Protein AF-A0A7K2YKE2-F1 (afdb_monomer)

Radius of gyration: 15.75 Å; Cα contacts (8 Å, |Δi|>4): 61; chains: 1; bounding box: 40×36×39 Å

pLDDT: mean 92.13, std 5.58, range [62.44, 97.56]

Solvent-accessible surface area (backbone atoms only — not comparable to full-atom values): 7154 Å² total; per-residue (Å²): 114,69,88,42,83,41,80,42,80,42,84,81,71,69,85,82,70,91,56,66,56,57,45,82,40,65,68,65,65,59,61,52,50,50,52,41,58,73,70,64,54,72,94,81,83,79,97,63,53,71,67,55,54,42,53,33,48,76,69,69,71,64,90,77,88,84,88,85,87,69,102,70,86,52,85,88,78,58,73,81,65,84,67,70,87,55,76,96,73,92,80,80,90,89,77,88,81,88,82,136

Structure (mmCIF, N/CA/C/O backbone):
data_AF-A0A7K2YKE2-F1
#
_entry.id   AF-A0A7K2YKE2-F1
#
loop_
_atom_site.group_PDB
_atom_site.id
_atom_site.type_symbol
_atom_site.label_atom_id
_atom_site.label_alt_id
_atom_site.label_comp_id
_atom_site.label_asym_id
_atom_site.label_entity_id
_atom_site.label_seq_id
_atom_site.pdbx_PDB_ins_code
_atom_s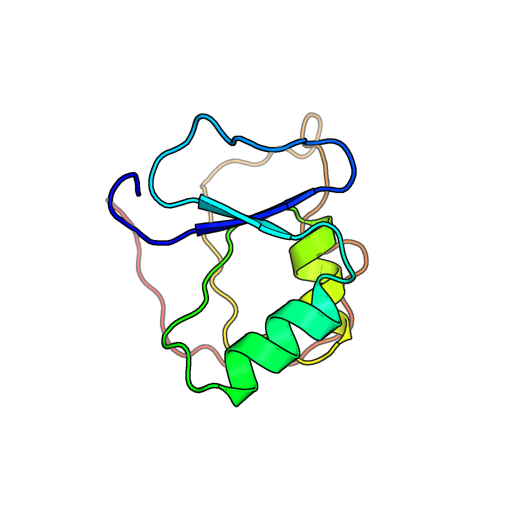ite.Cartn_x
_atom_site.Cartn_y
_atom_site.Cartn_z
_atom_site.occupancy
_atom_site.B_iso_or_equiv
_atom_site.auth_seq_id
_atom_site.auth_comp_id
_atom_site.auth_asym_id
_atom_site.auth_atom_id
_atom_site.pdbx_PDB_model_num
ATOM 1 N N . LEU A 1 1 ? -7.474 14.852 -3.106 1.00 62.44 1 LEU A N 1
ATOM 2 C CA . LEU A 1 1 ? -6.826 14.293 -1.892 1.00 62.44 1 LEU A CA 1
ATOM 3 C C . LEU A 1 1 ? -7.150 15.095 -0.632 1.00 62.44 1 LEU A C 1
ATOM 5 O O . LEU A 1 1 ? -7.527 14.491 0.358 1.00 62.44 1 LEU A O 1
ATOM 9 N N . THR A 1 2 ? -7.054 16.426 -0.652 1.00 74.88 2 THR A N 1
ATOM 10 C CA . THR A 1 2 ? -7.264 17.286 0.534 1.00 74.88 2 THR A CA 1
ATOM 11 C C . THR A 1 2 ? -8.651 17.151 1.180 1.00 74.88 2 THR A C 1
ATOM 13 O O . THR A 1 2 ? -8.760 17.154 2.402 1.00 74.88 2 THR A O 1
ATOM 16 N N . GLN A 1 3 ? -9.698 16.953 0.375 1.00 82.44 3 GLN A N 1
ATOM 17 C CA . GLN A 1 3 ? -11.080 16.772 0.845 1.00 82.44 3 GLN A CA 1
ATOM 18 C C . GLN A 1 3 ? -11.401 15.357 1.365 1.00 82.44 3 GLN A C 1
ATOM 20 O O . GLN A 1 3 ? -12.426 15.160 2.002 1.00 82.44 3 GLN A O 1
ATOM 25 N N . ALA A 1 4 ? -10.559 14.356 1.089 1.00 85.81 4 ALA A N 1
ATOM 26 C CA . ALA A 1 4 ? -10.833 12.979 1.501 1.00 85.81 4 ALA A CA 1
ATOM 27 C C . ALA A 1 4 ? -10.446 12.756 2.969 1.00 85.81 4 ALA A C 1
ATOM 29 O O . ALA A 1 4 ? -9.434 13.302 3.419 1.00 85.81 4 ALA A O 1
ATOM 30 N N . SER A 1 5 ? -11.203 11.913 3.678 1.00 90.56 5 SER A N 1
ATOM 31 C CA . SER A 1 5 ? -10.789 11.389 4.984 1.00 90.56 5 SER A CA 1
ATOM 32 C C . SER A 1 5 ? -9.525 10.541 4.833 1.00 90.56 5 SER A C 1
ATOM 34 O O . SER A 1 5 ? -9.407 9.759 3.887 1.00 90.56 5 SER A O 1
ATOM 36 N N . LYS A 1 6 ? -8.559 10.739 5.730 1.00 92.31 6 LYS A N 1
ATOM 37 C CA . LYS A 1 6 ? -7.250 10.081 5.715 1.00 92.31 6 LYS A CA 1
ATOM 38 C C . LYS A 1 6 ? -6.941 9.533 7.095 1.00 92.31 6 LYS A C 1
ATOM 40 O O . LYS A 1 6 ? -7.109 10.227 8.092 1.00 92.31 6 LYS A O 1
ATOM 45 N N . VAL A 1 7 ? -6.411 8.321 7.123 1.00 94.25 7 VAL A N 1
ATOM 46 C CA . VAL A 1 7 ? -5.854 7.713 8.328 1.00 94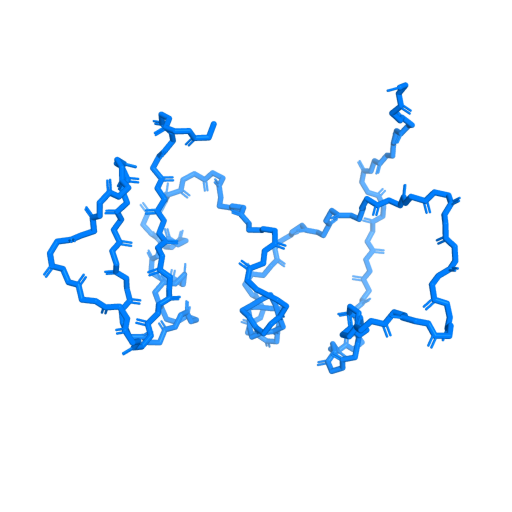.25 7 VAL A CA 1
ATOM 47 C C . VAL A 1 7 ? -4.343 7.696 8.175 1.00 94.25 7 VAL A C 1
ATOM 49 O O . VAL A 1 7 ? -3.820 7.184 7.185 1.00 94.25 7 VAL A O 1
ATOM 52 N N . VAL A 1 8 ? -3.649 8.317 9.121 1.00 95.56 8 VAL A N 1
ATOM 53 C CA . VAL A 1 8 ? -2.194 8.449 9.124 1.00 95.56 8 VAL A CA 1
ATOM 54 C C . VAL A 1 8 ? -1.645 7.503 10.174 1.00 95.56 8 VAL A C 1
ATOM 56 O O . VAL A 1 8 ? -1.881 7.704 11.357 1.00 95.56 8 VAL A O 1
ATOM 59 N N . PHE A 1 9 ? -0.896 6.490 9.750 1.00 96.00 9 PHE A N 1
ATOM 60 C CA . PHE A 1 9 ? -0.191 5.596 10.665 1.00 96.00 9 PHE A CA 1
ATOM 61 C C . PHE A 1 9 ? 1.199 6.158 10.948 1.00 96.00 9 PHE A C 1
ATOM 63 O O . PHE A 1 9 ? 2.016 6.267 10.032 1.00 96.00 9 PHE A O 1
ATOM 70 N N . SER A 1 10 ? 1.469 6.543 12.194 1.00 95.50 10 SER A N 1
ATOM 71 C CA . SER A 1 10 ? 2.792 7.026 12.595 1.00 95.50 10 SER A CA 1
ATOM 72 C C . SER A 1 10 ? 3.027 6.856 14.090 1.00 95.50 10 SER A C 1
ATOM 74 O O . SER A 1 10 ? 2.170 7.183 14.906 1.00 95.5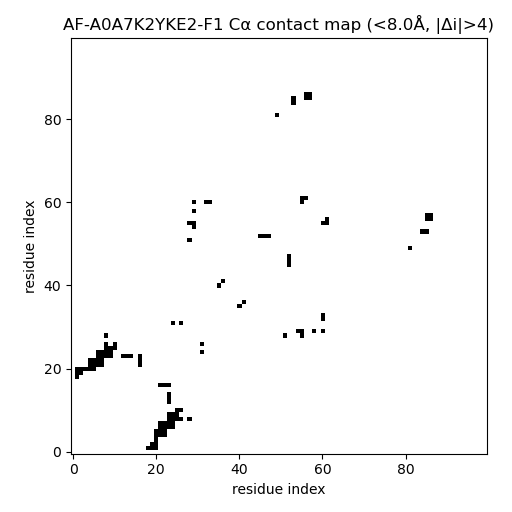0 10 SER A O 1
ATOM 76 N N . SER A 1 11 ? 4.226 6.399 14.449 1.00 94.31 11 SER A N 1
ATOM 77 C CA . SER A 1 11 ? 4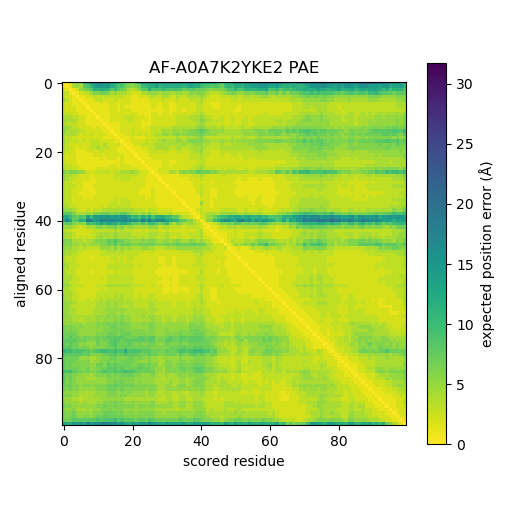.675 6.319 15.839 1.00 94.31 11 SER A CA 1
ATOM 78 C C . SER A 1 11 ? 5.286 7.627 16.349 1.00 94.31 11 SER A C 1
ATOM 80 O O . SER A 1 11 ? 5.352 7.819 17.562 1.00 94.31 11 SER A O 1
ATOM 82 N N . SER A 1 12 ? 5.719 8.527 15.458 1.00 95.25 12 SER A N 1
ATOM 83 C CA . SER A 1 12 ? 6.483 9.736 15.805 1.00 95.25 12 SER A CA 1
ATOM 84 C C . SER A 1 12 ? 5.701 11.043 15.696 1.00 95.25 12 SER A C 1
ATOM 86 O O . SER A 1 12 ? 6.113 12.038 16.284 1.00 95.25 12 SER A O 1
ATOM 88 N N . LEU A 1 13 ? 4.598 11.068 14.945 1.00 96.94 13 LEU A N 1
ATOM 89 C CA . LEU A 1 13 ? 3.756 12.260 14.846 1.00 96.94 13 LEU A CA 1
ATOM 90 C C . LEU A 1 13 ? 2.933 12.445 16.116 1.00 96.94 13 LEU A C 1
ATOM 92 O O . LEU A 1 13 ? 2.527 11.466 16.731 1.00 96.94 13 LEU A O 1
ATOM 96 N N . GLU A 1 14 ? 2.644 13.694 16.459 1.00 96.12 14 GLU A N 1
ATOM 97 C CA . GLU A 1 14 ? 1.764 14.073 17.565 1.00 96.12 14 GLU A CA 1
ATOM 98 C C . GLU A 1 14 ? 0.559 14.858 17.048 1.00 96.12 14 GLU A C 1
ATOM 100 O O . GLU A 1 14 ? 0.591 15.432 15.956 1.00 96.12 14 GLU A O 1
ATOM 105 N N . GLU A 1 15 ? -0.519 14.860 17.830 1.00 95.00 15 GLU A N 1
ATOM 106 C CA . GLU A 1 15 ? -1.667 15.720 17.565 1.00 95.00 15 GLU A CA 1
ATOM 107 C C . GLU A 1 15 ? -1.435 17.140 18.113 1.00 95.00 15 GLU A C 1
ATOM 109 O O . GLU A 1 15 ? -0.736 17.303 19.114 1.00 95.00 15 GLU A O 1
ATOM 114 N N . PRO A 1 16 ? -2.047 18.173 17.504 1.00 94.62 16 PRO A N 1
ATOM 115 C CA . PRO A 1 16 ? -2.920 18.106 16.331 1.00 94.62 16 PRO A CA 1
ATOM 116 C C . PRO A 1 16 ? -2.141 17.984 15.013 1.00 94.62 16 PRO A C 1
ATOM 118 O O . PRO A 1 16 ? -1.130 18.652 14.797 1.00 94.62 16 PRO A O 1
ATOM 121 N N . LEU A 1 17 ? -2.660 17.178 14.082 1.00 95.25 17 LEU A N 1
ATOM 122 C CA . LEU A 1 17 ? -2.148 17.155 12.712 1.00 95.25 17 LEU A CA 1
ATOM 123 C C . LEU A 1 17 ? -2.532 18.448 11.976 1.00 95.25 17 LEU A C 1
ATOM 125 O O . LEU A 1 17 ? -3.669 18.909 12.055 1.00 95.25 17 LEU A O 1
ATOM 129 N N . THR A 1 18 ? -1.610 18.997 11.186 1.00 94.19 18 THR A N 1
ATOM 130 C CA . THR A 1 18 ? -1.862 20.200 10.368 1.00 94.19 18 THR A CA 1
ATOM 131 C C . THR A 1 18 ? -2.619 19.901 9.069 1.00 94.19 18 THR A C 1
ATOM 133 O O . THR A 1 18 ? -3.139 20.812 8.423 1.00 94.19 18 THR A O 1
ATOM 136 N N . TRP A 1 19 ? -2.703 18.630 8.660 1.00 93.50 19 TRP A N 1
ATOM 137 C CA . TRP A 1 19 ? -3.387 18.222 7.432 1.00 93.50 19 TRP A CA 1
ATOM 138 C C . TRP A 1 19 ? -4.889 18.038 7.660 1.00 93.50 19 TRP A C 1
ATOM 140 O O . TRP A 1 19 ? -5.311 17.163 8.417 1.00 93.50 19 TRP A O 1
ATOM 150 N N . ALA A 1 20 ? -5.704 18.789 6.918 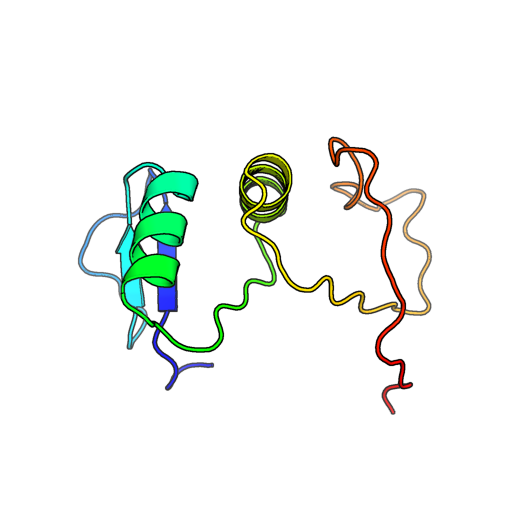1.00 93.38 20 ALA A N 1
ATOM 151 C CA . ALA A 1 20 ? -7.163 18.674 6.956 1.00 93.38 20 ALA A CA 1
ATOM 152 C C . ALA A 1 20 ? -7.648 17.228 6.745 1.00 93.38 20 ALA A C 1
ATOM 154 O O . ALA A 1 20 ? -7.075 16.497 5.933 1.00 93.38 20 ALA A O 1
ATOM 155 N N . ASN A 1 21 ? -8.738 16.841 7.415 1.00 93.25 21 ASN A N 1
ATOM 156 C CA . ASN A 1 21 ? -9.389 15.529 7.293 1.00 93.25 21 ASN A CA 1
ATOM 157 C C . ASN A 1 21 ? -8.442 14.346 7.562 1.00 93.25 21 ASN A C 1
ATOM 159 O O . ASN A 1 21 ? -8.421 13.391 6.781 1.00 93.25 21 ASN A O 1
ATOM 163 N N . SER A 1 22 ? -7.596 14.447 8.589 1.00 95.19 22 SER A N 1
ATOM 164 C CA . SER A 1 22 ? -6.619 13.410 8.935 1.00 95.19 22 SER A CA 1
ATOM 165 C C . SER A 1 22 ? -6.811 12.955 10.373 1.00 95.19 22 SER A C 1
ATOM 167 O O . SER A 1 22 ? -6.880 13.785 11.273 1.00 95.19 22 SER A O 1
ATOM 169 N N . THR A 1 23 ? -6.853 11.645 10.576 1.00 94.38 23 THR A N 1
ATOM 170 C CA . THR A 1 23 ? -6.853 11.015 11.896 1.00 94.38 23 THR A CA 1
ATOM 171 C C . THR A 1 23 ? -5.521 10.307 12.083 1.00 94.38 23 THR A C 1
ATOM 173 O O . THR A 1 23 ? -5.128 9.506 11.231 1.00 94.38 23 THR A O 1
ATOM 176 N N . LEU A 1 24 ? -4.813 10.618 13.169 1.00 97.00 24 LEU A N 1
ATOM 177 C CA . LEU A 1 24 ? -3.582 9.924 13.526 1.00 97.00 24 LEU A CA 1
ATOM 178 C C . LEU A 1 24 ? -3.923 8.597 14.214 1.00 97.00 24 LEU A C 1
ATOM 180 O O . LEU A 1 24 ? -4.663 8.572 15.191 1.00 97.00 24 LEU A O 1
ATOM 184 N N . VAL A 1 25 ? -3.346 7.501 13.731 1.00 96.50 25 VAL A N 1
ATOM 185 C CA . VAL A 1 25 ? -3.337 6.203 14.410 1.00 96.50 25 VAL A CA 1
ATOM 186 C C . VAL A 1 25 ? -1.898 5.882 14.783 1.00 96.50 25 VAL A C 1
ATOM 188 O O . VAL A 1 25 ? -1.014 5.827 13.925 1.00 96.50 25 VAL A O 1
ATOM 191 N N . ARG A 1 26 ? -1.671 5.690 16.082 1.00 95.38 26 ARG A N 1
ATOM 192 C CA . ARG A 1 26 ? -0.348 5.383 16.646 1.00 95.38 26 ARG A CA 1
ATOM 193 C C . ARG A 1 26 ? -0.181 3.911 17.022 1.00 95.38 26 ARG A C 1
ATOM 195 O O . ARG A 1 26 ? 0.944 3.479 17.253 1.00 95.38 26 ARG A O 1
ATOM 202 N N . ASP A 1 27 ? -1.290 3.178 17.070 1.00 91.75 27 ASP A N 1
ATOM 203 C CA . ASP A 1 27 ? -1.345 1.759 17.412 1.00 91.75 27 ASP A CA 1
ATOM 204 C C . ASP A 1 27 ? -1.015 0.864 16.206 1.00 91.75 27 ASP A C 1
ATOM 206 O O . ASP A 1 27 ? -0.615 1.328 15.132 1.00 91.75 27 ASP A O 1
ATOM 210 N N . ASP A 1 28 ? -1.192 -0.445 16.385 1.00 95.62 28 ASP A N 1
ATOM 211 C CA . ASP A 1 28 ? -0.971 -1.434 15.340 1.00 95.62 28 ASP A CA 1
ATOM 212 C C . ASP A 1 28 ? -1.868 -1.189 14.112 1.00 95.62 28 ASP A C 1
ATOM 214 O O . ASP A 1 28 ? -3.102 -1.162 14.179 1.00 95.62 28 ASP A O 1
ATOM 218 N N . ALA A 1 29 ? -1.224 -1.027 12.956 1.00 95.56 29 ALA A N 1
ATOM 219 C CA . ALA A 1 29 ? -1.915 -0.709 11.717 1.00 95.56 29 ALA A CA 1
ATOM 220 C C . ALA A 1 29 ? -2.768 -1.871 11.183 1.00 95.56 29 ALA A C 1
ATOM 222 O O . ALA A 1 29 ? -3.785 -1.628 10.534 1.00 95.56 29 ALA A O 1
ATOM 223 N N . VAL A 1 30 ? -2.376 -3.124 11.435 1.00 96.81 30 VAL A N 1
ATOM 224 C CA . VAL A 1 30 ? -3.125 -4.307 10.991 1.00 96.81 30 VAL A CA 1
ATOM 225 C C . VAL A 1 30 ? -4.447 -4.392 11.748 1.00 96.81 30 VAL A C 1
ATOM 227 O O . VAL A 1 30 ? -5.496 -4.536 11.118 1.00 96.81 30 VAL A O 1
ATOM 230 N N . GLU A 1 31 ? -4.425 -4.232 13.070 1.00 97.44 31 GLU A N 1
ATOM 231 C CA . GLU A 1 31 ? -5.639 -4.251 13.892 1.00 97.44 31 GLU A CA 1
ATOM 232 C C . GLU A 1 31 ? -6.562 -3.072 13.579 1.00 97.44 31 GLU A C 1
ATOM 234 O O . GLU A 1 31 ? -7.766 -3.260 13.383 1.00 97.44 31 GLU A O 1
ATOM 239 N N . ALA A 1 32 ? -6.007 -1.868 13.429 1.00 95.50 32 ALA A N 1
ATOM 240 C CA . ALA A 1 32 ? -6.784 -0.695 13.045 1.00 95.50 32 ALA A CA 1
ATOM 241 C C . ALA A 1 32 ? -7.473 -0.884 11.682 1.00 95.50 32 ALA A C 1
ATOM 243 O O . ALA A 1 32 ?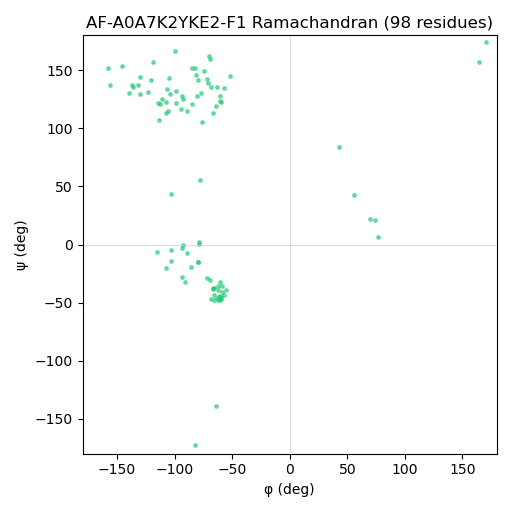 -8.666 -0.608 11.541 1.00 95.50 32 ALA A O 1
ATOM 244 N N . VAL A 1 33 ? -6.763 -1.403 10.671 1.00 95.94 33 VAL A N 1
ATOM 245 C CA . VAL A 1 33 ? -7.361 -1.681 9.354 1.00 95.94 33 VAL A CA 1
ATOM 246 C C . VAL A 1 33 ? -8.402 -2.793 9.434 1.00 95.94 33 VAL A C 1
ATOM 248 O O . VAL A 1 33 ? -9.448 -2.681 8.795 1.00 95.94 33 VAL A O 1
ATOM 251 N N . ARG A 1 34 ? -8.183 -3.831 10.245 1.00 96.38 34 ARG A N 1
ATOM 252 C CA . ARG A 1 34 ? -9.180 -4.886 10.468 1.00 96.38 34 ARG A CA 1
ATOM 253 C C . ARG A 1 34 ? -10.475 -4.318 11.059 1.00 96.38 34 ARG A C 1
ATOM 255 O O . ARG A 1 34 ? -11.550 -4.640 10.555 1.00 96.38 34 ARG A O 1
ATOM 262 N N . ALA A 1 35 ? -10.380 -3.440 12.058 1.00 95.00 35 ALA A N 1
ATOM 263 C CA . ALA A 1 35 ? -11.531 -2.764 12.660 1.00 95.00 35 ALA A CA 1
ATOM 264 C C . ALA A 1 35 ? -12.240 -1.804 11.682 1.00 95.00 35 ALA A C 1
ATOM 266 O O . ALA A 1 35 ? -13.470 -1.715 11.641 1.00 95.00 35 ALA A O 1
ATOM 267 N N . MET A 1 36 ? -11.482 -1.111 10.828 1.00 94.19 36 MET A N 1
ATOM 268 C CA . MET A 1 36 ? -12.071 -0.299 9.761 1.00 94.19 36 MET A CA 1
ATOM 269 C C . MET A 1 36 ? -12.841 -1.170 8.761 1.00 94.19 36 MET A C 1
ATOM 271 O O . MET A 1 36 ? -13.985 -0.854 8.431 1.00 94.19 36 MET A O 1
ATOM 275 N N . LYS A 1 37 ? -12.269 -2.296 8.314 1.00 93.75 37 LYS A N 1
ATOM 276 C CA . LYS A 1 37 ? -12.961 -3.223 7.404 1.00 93.75 37 LYS A CA 1
ATOM 277 C C . LYS A 1 37 ? -14.227 -3.813 8.038 1.00 93.75 37 LYS A C 1
ATOM 279 O O . LYS A 1 37 ? -15.239 -3.921 7.354 1.00 93.75 37 LYS A O 1
ATOM 284 N N . SER A 1 38 ? -14.208 -4.152 9.330 1.00 93.56 38 SER A N 1
ATOM 285 C CA . SER A 1 38 ? -15.379 -4.727 10.013 1.00 93.56 38 SER A CA 1
ATOM 286 C C . SER A 1 38 ? -16.511 -3.725 10.254 1.00 93.56 38 SER A C 1
ATOM 288 O O . SER A 1 38 ? -17.675 -4.117 10.260 1.00 93.56 38 SER A O 1
ATOM 290 N N . SER A 1 39 ? -16.201 -2.436 10.403 1.00 90.00 39 SER A N 1
ATOM 291 C CA . SER A 1 39 ? -17.207 -1.380 10.596 1.00 90.00 39 SER A CA 1
ATOM 292 C C . SER A 1 39 ? -17.908 -0.935 9.303 1.00 90.00 39 SER A C 1
ATOM 294 O O . SER A 1 39 ? -18.747 -0.038 9.339 1.00 90.00 39 SER A O 1
ATOM 296 N N . GLY A 1 40 ? -17.599 -1.557 8.158 1.00 80.94 40 GLY A N 1
ATOM 297 C CA . GLY A 1 40 ? -18.216 -1.223 6.872 1.00 80.94 40 GLY A CA 1
ATOM 298 C C . GLY A 1 40 ? -17.711 0.091 6.276 1.00 80.94 40 GLY A C 1
ATOM 299 O O . GLY A 1 40 ? -18.391 0.689 5.440 1.00 80.94 40 GLY A O 1
ATOM 300 N N . SER A 1 41 ? -16.528 0.557 6.692 1.00 67.19 41 SER A N 1
ATOM 301 C CA . SE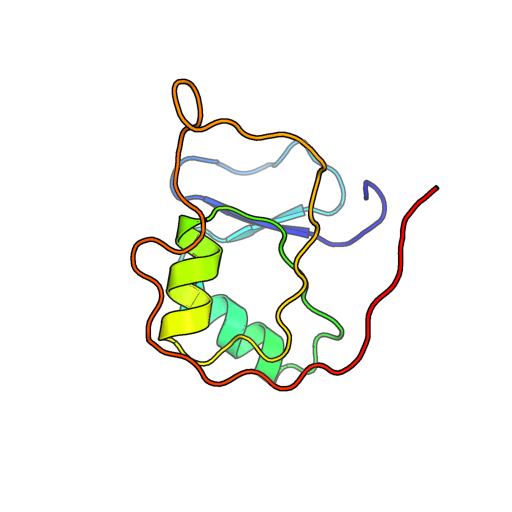R A 1 41 ? -15.868 1.662 5.997 1.00 67.19 41 SER A CA 1
ATOM 302 C C . SER A 1 41 ? -15.674 1.270 4.527 1.00 67.19 41 SER A C 1
ATOM 304 O O . SER A 1 41 ? -15.348 0.123 4.237 1.00 67.19 41 SER A O 1
ATOM 306 N N . GLY A 1 42 ? -15.990 2.182 3.601 1.00 82.19 42 GLY A N 1
ATOM 307 C CA . GLY A 1 42 ? -16.040 1.903 2.162 1.00 82.19 42 GLY A CA 1
ATOM 308 C C . GLY A 1 42 ? -14.686 1.523 1.544 1.00 82.19 42 GLY A C 1
ATOM 309 O O . GLY A 1 42 ? -13.894 0.770 2.096 1.00 82.19 42 GLY A O 1
ATOM 310 N N . LEU A 1 43 ? -14.382 2.029 0.348 1.00 88.62 43 LEU A N 1
ATOM 311 C CA . LEU A 1 43 ? -13.109 1.695 -0.295 1.00 88.62 43 LEU A CA 1
ATOM 312 C C . LEU A 1 43 ? -11.924 2.274 0.494 1.00 88.62 43 LEU A C 1
ATOM 314 O O . LEU A 1 43 ? -11.722 3.488 0.526 1.00 88.62 43 LEU A O 1
ATOM 318 N N . LEU A 1 44 ? -11.118 1.387 1.077 1.00 93.00 44 LEU A N 1
ATOM 319 C CA . LEU A 1 44 ? -9.839 1.713 1.695 1.00 93.00 44 LEU A CA 1
ATOM 320 C C . LEU A 1 44 ? -8.728 1.528 0.661 1.00 93.00 44 LEU A C 1
ATOM 322 O O . LEU A 1 44 ? -8.591 0.467 0.055 1.00 93.00 44 LEU A O 1
ATOM 326 N N . GLY A 1 45 ? -7.929 2.571 0.448 1.00 93.19 45 GLY A N 1
ATOM 327 C CA . GLY A 1 45 ? -6.816 2.541 -0.491 1.00 93.19 45 GLY A CA 1
ATOM 328 C C . GLY A 1 45 ? -5.587 3.196 0.109 1.00 93.19 45 GLY A C 1
ATOM 329 O O . GLY A 1 45 ? -5.673 4.281 0.679 1.00 93.19 45 GLY A O 1
ATOM 330 N N . THR A 1 46 ? -4.437 2.551 -0.056 1.00 92.38 46 THR A N 1
ATOM 331 C CA . THR A 1 46 ? -3.143 3.140 0.271 1.00 92.38 46 THR A CA 1
ATOM 332 C C . THR A 1 46 ? -2.176 2.986 -0.897 1.00 92.38 46 THR A C 1
ATOM 334 O O . THR A 1 46 ? -2.205 1.989 -1.616 1.00 92.38 46 THR A O 1
ATOM 337 N N . ILE A 1 47 ? -1.339 4.002 -1.094 1.00 84.88 47 ILE A N 1
ATOM 338 C CA . ILE A 1 47 ? -0.208 3.990 -2.032 1.00 84.88 47 ILE A CA 1
ATOM 339 C C . ILE A 1 47 ? 1.130 3.794 -1.304 1.00 84.88 47 ILE A C 1
ATOM 341 O O . ILE A 1 47 ? 2.168 3.684 -1.948 1.00 84.88 47 ILE A O 1
ATOM 345 N N . GLY A 1 48 ? 1.118 3.762 0.032 1.00 86.00 48 GLY A N 1
ATOM 346 C CA . GLY A 1 48 ? 2.311 3.626 0.856 1.00 86.00 48 GLY A CA 1
ATOM 347 C C . GLY A 1 48 ? 2.045 3.856 2.350 1.00 86.00 48 GLY A C 1
ATOM 348 O O . GLY A 1 48 ? 0.960 4.246 2.763 1.00 86.00 48 GLY A O 1
ATOM 349 N N . SER A 1 49 ? 3.025 3.642 3.218 1.00 91.12 49 SER A N 1
ATOM 350 C CA . SER A 1 49 ? 4.402 3.227 2.921 1.00 91.12 49 SER A CA 1
ATOM 351 C C . SER A 1 49 ? 4.506 1.777 2.426 1.00 91.12 49 SER A C 1
ATOM 353 O O . SER A 1 49 ? 3.600 0.973 2.645 1.00 91.12 49 SER A O 1
ATOM 355 N N . LEU A 1 50 ? 5.627 1.413 1.789 1.00 91.00 50 LEU A N 1
ATOM 356 C CA . LEU A 1 50 ? 5.901 0.017 1.410 1.00 91.00 50 LEU A CA 1
ATOM 357 C C . LEU A 1 50 ? 5.834 -0.920 2.620 1.00 91.00 50 LEU A C 1
ATOM 359 O O . LEU A 1 50 ? 5.304 -2.023 2.511 1.00 91.00 50 LEU A O 1
ATOM 363 N N . ALA A 1 51 ? 6.333 -0.472 3.775 1.00 91.88 51 ALA A N 1
ATOM 364 C CA . ALA A 1 51 ? 6.251 -1.217 5.026 1.00 91.88 51 ALA A CA 1
ATOM 365 C C . ALA A 1 51 ? 4.795 -1.488 5.438 1.00 91.88 51 ALA A C 1
ATOM 367 O O . ALA A 1 51 ? 4.454 -2.633 5.726 1.00 91.88 51 ALA A O 1
ATOM 368 N N . LEU A 1 52 ? 3.924 -0.474 5.388 1.00 93.69 52 LEU A N 1
ATOM 369 C CA . LEU A 1 52 ? 2.500 -0.641 5.678 1.00 93.69 52 LEU A CA 1
ATOM 370 C C . LEU A 1 52 ? 1.837 -1.603 4.682 1.00 93.69 52 LEU A C 1
ATOM 372 O O . LEU A 1 52 ? 1.168 -2.545 5.100 1.00 93.69 52 LEU A O 1
ATOM 376 N N . CYS A 1 53 ? 2.069 -1.423 3.378 1.00 93.94 53 CYS A N 1
ATOM 377 C CA . CYS A 1 53 ? 1.525 -2.308 2.346 1.00 93.94 53 CYS A CA 1
ATOM 378 C C . CYS A 1 53 ? 1.940 -3.774 2.563 1.00 93.94 53 CYS A C 1
ATOM 380 O O . CYS A 1 53 ? 1.093 -4.664 2.491 1.00 93.94 53 CYS A O 1
ATOM 382 N N . ARG A 1 54 ? 3.216 -4.030 2.895 1.00 92.00 54 ARG A N 1
ATOM 383 C CA . ARG A 1 54 ? 3.723 -5.375 3.225 1.00 92.00 54 ARG A CA 1
ATOM 384 C C . ARG A 1 54 ? 3.010 -5.971 4.433 1.00 92.00 54 ARG A C 1
ATOM 386 O O . ARG A 1 54 ? 2.592 -7.124 4.370 1.00 92.00 54 ARG A O 1
ATOM 393 N N . SER A 1 55 ? 2.875 -5.209 5.519 1.00 94.19 55 SER A N 1
ATOM 394 C CA . SER A 1 55 ? 2.217 -5.682 6.742 1.00 94.19 55 SER A CA 1
ATOM 395 C C . SER A 1 55 ? 0.754 -6.041 6.492 1.00 94.19 55 SER A C 1
ATOM 397 O O . SER A 1 55 ? 0.313 -7.116 6.891 1.00 94.19 55 SER A O 1
ATOM 399 N N . LEU A 1 56 ? 0.019 -5.197 5.762 1.00 94.94 56 LEU A N 1
ATOM 400 C CA . LEU A 1 56 ? -1.383 -5.456 5.424 1.00 94.94 56 LEU A CA 1
ATOM 401 C C . LEU A 1 56 ? -1.545 -6.659 4.488 1.00 94.94 56 LEU A C 1
ATOM 403 O O . LEU A 1 56 ? -2.474 -7.446 4.667 1.00 94.94 56 LEU A O 1
ATOM 407 N N . LEU A 1 57 ? -0.639 -6.834 3.519 1.00 93.75 57 LEU A N 1
ATOM 408 C CA . LEU A 1 57 ? -0.670 -7.992 2.627 1.00 93.75 57 LEU A CA 1
ATOM 409 C C . LEU A 1 57 ? -0.399 -9.295 3.387 1.00 93.75 57 LEU A C 1
ATOM 411 O O . LEU A 1 57 ? -1.156 -10.249 3.244 1.00 93.75 57 LEU A O 1
ATOM 415 N N . ARG A 1 58 ? 0.640 -9.327 4.232 1.00 93.62 58 ARG A N 1
ATOM 416 C CA . ARG A 1 58 ? 0.962 -10.498 5.069 1.00 93.62 58 ARG A CA 1
ATOM 417 C C . ARG A 1 58 ? -0.174 -10.860 6.025 1.00 93.62 58 ARG A C 1
ATOM 419 O O . ARG A 1 58 ? -0.374 -12.034 6.306 1.00 93.62 58 ARG A O 1
ATOM 426 N N . ALA A 1 59 ? -0.925 -9.866 6.495 1.00 95.56 59 ALA A N 1
ATOM 427 C CA . ALA A 1 59 ? -2.091 -10.063 7.349 1.00 95.56 59 ALA A CA 1
ATOM 428 C C . ALA A 1 59 ? -3.367 -10.489 6.592 1.00 95.56 59 ALA A C 1
ATOM 430 O O . ALA A 1 59 ? -4.415 -10.635 7.221 1.00 95.56 59 ALA A O 1
ATOM 431 N N . GLY A 1 60 ? -3.316 -10.653 5.264 1.00 94.19 60 GLY A N 1
ATOM 432 C CA . GLY A 1 60 ? -4.474 -11.039 4.452 1.00 94.19 60 GLY A CA 1
ATOM 433 C C . GLY A 1 60 ? -5.548 -9.952 4.339 1.00 94.19 60 GLY A C 1
ATOM 434 O O . GLY A 1 60 ? -6.708 -10.256 4.081 1.00 94.19 60 GLY A O 1
ATOM 435 N N . LEU A 1 61 ? -5.193 -8.680 4.557 1.00 95.25 61 LEU A N 1
ATOM 436 C CA . LEU A 1 61 ? -6.148 -7.564 4.554 1.00 95.25 61 LEU A CA 1
ATOM 437 C C . LEU A 1 61 ? -6.276 -6.861 3.195 1.00 95.25 61 LEU A C 1
ATOM 439 O O . LEU A 1 61 ? -7.099 -5.953 3.063 1.00 95.25 61 LEU A O 1
ATOM 443 N N . VAL A 1 62 ? -5.489 -7.262 2.195 1.00 94.62 62 VAL A N 1
ATOM 444 C CA . VAL A 1 62 ? -5.475 -6.660 0.855 1.00 94.62 62 VAL A CA 1
ATOM 445 C C . VAL A 1 62 ? -6.392 -7.434 -0.088 1.00 94.62 62 VAL A C 1
ATOM 447 O O . VAL A 1 62 ? -6.115 -8.583 -0.408 1.00 94.62 62 VAL A O 1
ATOM 450 N N . ASP A 1 63 ? -7.440 -6.773 -0.585 1.00 93.94 63 ASP A N 1
ATOM 451 C CA . ASP A 1 63 ? -8.393 -7.381 -1.528 1.00 93.94 63 ASP A CA 1
ATOM 452 C C . ASP A 1 63 ? -8.027 -7.114 -3.000 1.00 93.94 63 ASP A C 1
ATOM 454 O O . ASP A 1 63 ? -8.366 -7.893 -3.886 1.00 93.94 63 ASP A O 1
ATOM 458 N N . ARG A 1 64 ? -7.341 -5.996 -3.290 1.00 94.38 64 ARG A N 1
ATOM 459 C CA . ARG A 1 64 ? -6.973 -5.591 -4.656 1.00 94.38 64 ARG A CA 1
ATOM 460 C C . ARG A 1 64 ? -5.565 -5.019 -4.721 1.00 94.38 64 ARG A C 1
ATOM 462 O O . ARG A 1 64 ? -5.244 -4.060 -4.023 1.00 94.38 64 ARG A O 1
ATOM 469 N N . PHE A 1 65 ? -4.772 -5.529 -5.662 1.00 92.56 65 PHE A N 1
ATOM 470 C CA . PHE A 1 65 ? -3.461 -4.986 -6.002 1.00 92.56 65 PHE A CA 1
ATOM 471 C C . PHE A 1 65 ? -3.557 -4.095 -7.248 1.00 92.56 65 PHE A C 1
ATOM 473 O O . PHE A 1 65 ? -4.012 -4.537 -8.304 1.00 92.56 65 PHE A O 1
ATOM 480 N N . ARG A 1 66 ? -3.161 -2.819 -7.143 1.00 93.00 66 ARG A N 1
ATOM 481 C CA . ARG A 1 66 ? -3.116 -1.889 -8.285 1.00 93.00 66 ARG A CA 1
ATOM 482 C C . ARG A 1 66 ? -1.671 -1.522 -8.590 1.00 93.00 66 ARG A C 1
ATOM 484 O O . ARG A 1 66 ? -1.072 -0.733 -7.869 1.00 93.00 66 ARG A O 1
ATOM 491 N N . VAL A 1 67 ? -1.150 -2.056 -9.690 1.00 92.31 67 VAL A N 1
ATOM 492 C CA . VAL A 1 67 ? 0.203 -1.759 -10.172 1.00 92.31 67 VAL A CA 1
ATOM 493 C C . VAL A 1 67 ? 0.142 -0.627 -11.191 1.00 92.31 67 VAL A C 1
ATOM 495 O O . VAL A 1 67 ? -0.639 -0.685 -12.141 1.00 92.31 67 VAL A O 1
ATOM 498 N N . VAL A 1 68 ? 0.956 0.408 -10.988 1.00 93.31 68 VAL A N 1
ATOM 499 C CA . VAL A 1 68 ? 1.182 1.474 -11.970 1.00 93.31 68 VAL A CA 1
ATOM 500 C C . VAL A 1 68 ? 2.621 1.353 -12.450 1.00 93.31 68 VAL A C 1
ATOM 502 O O . VAL A 1 68 ? 3.545 1.407 -11.643 1.00 93.31 68 VAL A O 1
ATOM 505 N N . MET A 1 69 ? 2.794 1.163 -13.755 1.00 92.69 69 MET A N 1
ATOM 506 C CA . MET A 1 69 ? 4.101 1.005 -14.386 1.00 92.69 69 MET A CA 1
ATOM 507 C C . MET A 1 69 ? 4.481 2.296 -15.101 1.00 92.69 69 MET A C 1
ATOM 509 O O . MET A 1 69 ? 3.700 2.816 -15.895 1.00 92.69 69 MET A O 1
ATOM 513 N N . PHE A 1 70 ? 5.692 2.781 -14.840 1.00 93.00 70 PHE A N 1
ATOM 514 C CA . PHE A 1 70 ? 6.300 3.882 -15.580 1.00 93.00 70 PHE A CA 1
ATOM 515 C C . PHE A 1 70 ? 7.374 3.320 -16.522 1.00 93.00 70 PHE A C 1
ATOM 517 O O . PHE A 1 70 ? 8.068 2.377 -16.133 1.00 93.00 70 PHE A O 1
ATOM 524 N N . PRO A 1 71 ? 7.547 3.874 -17.737 1.00 94.56 71 PRO A N 1
ATOM 525 C CA . PRO A 1 71 ? 8.525 3.391 -18.714 1.00 94.56 71 PRO A CA 1
ATOM 526 C C . PRO A 1 71 ? 9.951 3.864 -18.373 1.00 94.56 71 PRO A C 1
ATOM 528 O O . PRO A 1 71 ? 10.616 4.518 -19.169 1.00 94.56 71 PRO A O 1
ATOM 531 N N . VAL A 1 72 ? 10.418 3.565 -17.159 1.00 94.69 72 VAL A N 1
ATOM 532 C CA . VAL A 1 72 ? 11.744 3.932 -16.645 1.00 94.69 72 VAL A CA 1
ATOM 533 C C . VAL A 1 72 ? 12.338 2.743 -15.896 1.00 94.69 72 VAL A C 1
ATOM 535 O O . VAL A 1 72 ? 11.661 2.101 -15.095 1.00 94.69 72 VAL A O 1
ATOM 538 N N . ILE A 1 73 ? 13.626 2.479 -16.119 1.00 94.19 73 ILE A N 1
ATOM 539 C CA . ILE A 1 73 ? 14.389 1.458 -15.395 1.00 94.19 73 ILE A CA 1
ATOM 540 C C . ILE A 1 73 ? 15.355 2.159 -14.436 1.00 94.19 73 ILE A C 1
ATOM 542 O O . ILE A 1 73 ? 16.309 2.801 -14.866 1.00 94.19 73 ILE A O 1
ATOM 546 N N . THR A 1 74 ? 15.142 2.003 -13.129 1.00 93.94 74 THR A N 1
ATOM 547 C CA . THR A 1 74 ? 15.992 2.570 -12.065 1.00 93.94 74 THR A CA 1
ATOM 548 C C . THR A 1 74 ? 16.901 1.509 -11.434 1.00 93.94 74 THR A C 1
ATOM 550 O O . THR A 1 74 ? 17.060 1.444 -10.222 1.00 93.94 74 THR A O 1
ATOM 553 N N . GLY A 1 75 ? 17.523 0.646 -12.243 1.00 91.94 75 GLY A N 1
ATOM 554 C CA . GLY A 1 75 ? 18.310 -0.487 -11.731 1.00 91.94 75 GLY A CA 1
ATOM 555 C C . GLY A 1 75 ? 19.531 -0.093 -10.885 1.00 91.94 75 GLY A C 1
ATOM 556 O O . GLY A 1 75 ? 19.838 -0.774 -9.912 1.00 91.94 75 GLY A O 1
ATOM 557 N N . ALA A 1 76 ? 20.209 1.007 -11.234 1.00 94.94 76 ALA A N 1
ATOM 558 C CA . ALA A 1 76 ? 21.413 1.468 -10.534 1.00 94.94 76 ALA A CA 1
ATOM 559 C C . ALA A 1 76 ? 21.124 2.448 -9.383 1.00 94.94 76 ALA A C 1
ATOM 561 O O . ALA A 1 76 ? 21.860 2.480 -8.402 1.00 94.94 76 ALA A O 1
ATOM 562 N N . THR A 1 77 ? 20.074 3.263 -9.510 1.00 94.88 77 THR A N 1
ATOM 563 C CA . THR A 1 77 ? 19.774 4.380 -8.594 1.00 94.88 77 THR A CA 1
ATOM 564 C C . THR A 1 77 ? 18.474 4.204 -7.814 1.00 94.88 77 THR A C 1
ATOM 566 O O . THR A 1 77 ? 18.160 5.019 -6.950 1.00 94.88 77 THR A O 1
ATOM 569 N N . GLY A 1 78 ? 17.693 3.168 -8.118 1.00 90.62 78 GLY A N 1
ATOM 570 C CA . GLY A 1 78 ? 16.434 2.881 -7.446 1.00 90.62 78 GLY A CA 1
ATOM 571 C C . GLY A 1 78 ? 16.652 2.444 -6.002 1.00 90.62 78 GLY A C 1
ATOM 572 O O . GLY A 1 78 ? 17.510 1.611 -5.710 1.00 90.62 78 GLY A O 1
ATOM 573 N N . GLY A 1 79 ? 15.844 2.999 -5.102 1.00 88.62 79 GLY A N 1
ATOM 574 C CA . GLY A 1 79 ? 15.713 2.541 -3.722 1.00 88.62 79 GLY A CA 1
ATOM 575 C C . GLY A 1 79 ? 14.469 1.672 -3.537 1.00 88.62 79 GLY A C 1
ATOM 576 O O . GLY A 1 79 ? 13.598 1.649 -4.401 1.00 88.62 79 GLY A O 1
ATOM 577 N N . GLU A 1 80 ? 14.405 0.976 -2.399 1.00 86.50 80 GLU A N 1
ATOM 578 C CA . GLU A 1 80 ? 13.234 0.231 -1.911 1.00 86.50 80 GLU A CA 1
ATOM 579 C C . GLU A 1 80 ? 12.480 -0.587 -2.976 1.00 86.50 80 GLU A C 1
ATOM 581 O O . GLU A 1 80 ? 11.449 -0.180 -3.515 1.00 86.50 80 GLU A O 1
ATOM 586 N N . ARG A 1 81 ? 12.958 -1.807 -3.245 1.00 88.44 81 ARG A N 1
ATOM 587 C CA . ARG A 1 81 ? 12.267 -2.729 -4.155 1.00 88.44 81 ARG A CA 1
ATOM 588 C C . ARG A 1 81 ? 10.864 -3.044 -3.629 1.00 88.44 81 ARG A C 1
ATOM 590 O O . ARG A 1 81 ? 10.696 -3.542 -2.511 1.00 88.44 81 ARG A O 1
ATOM 597 N N . ILE A 1 82 ? 9.857 -2.775 -4.461 1.00 86.75 82 ILE A N 1
ATOM 598 C CA . ILE A 1 82 ? 8.444 -2.887 -4.079 1.00 86.75 82 ILE A CA 1
ATOM 599 C C . ILE A 1 82 ? 8.059 -4.296 -3.629 1.00 86.75 82 ILE A C 1
ATOM 601 O O . ILE A 1 82 ? 7.370 -4.424 -2.624 1.00 86.75 82 ILE A O 1
ATOM 605 N N . TYR A 1 83 ? 8.559 -5.332 -4.305 1.00 86.44 83 TYR A N 1
ATOM 606 C CA . TYR A 1 83 ? 8.196 -6.725 -4.028 1.00 86.44 83 TYR A CA 1
ATOM 607 C C . TYR A 1 83 ? 9.077 -7.412 -2.977 1.00 86.44 83 TYR A C 1
ATOM 609 O O . TYR A 1 83 ? 8.747 -8.514 -2.543 1.00 86.44 83 TYR A O 1
ATOM 617 N N . ASP A 1 84 ? 10.158 -6.779 -2.506 1.00 88.94 84 ASP A N 1
ATOM 618 C CA . ASP A 1 84 ? 10.996 -7.382 -1.464 1.00 88.94 84 ASP A CA 1
ATOM 619 C C . ASP A 1 84 ? 10.160 -7.623 -0.195 1.00 88.94 84 ASP A C 1
ATOM 621 O O . ASP A 1 84 ? 9.495 -6.720 0.321 1.00 88.94 84 ASP A O 1
ATOM 625 N N . GLY A 1 85 ? 10.189 -8.857 0.314 1.00 85.50 85 GLY A N 1
ATOM 626 C CA . GLY A 1 85 ? 9.469 -9.266 1.522 1.00 85.50 85 GLY A CA 1
ATOM 627 C C . GLY A 1 85 ? 7.961 -9.488 1.349 1.00 85.50 85 GLY A C 1
ATOM 628 O O . GLY A 1 85 ? 7.281 -9.716 2.356 1.00 85.50 85 GLY A O 1
ATOM 629 N N . TYR A 1 86 ? 7.425 -9.425 0.131 1.00 89.62 86 TYR A N 1
ATOM 630 C CA . TYR A 1 86 ? 6.059 -9.871 -0.142 1.00 89.62 86 TYR A CA 1
ATOM 631 C C . TYR A 1 86 ? 5.999 -11.408 -0.080 1.00 89.62 86 TYR A C 1
ATOM 633 O O . TYR A 1 86 ? 6.965 -12.055 -0.4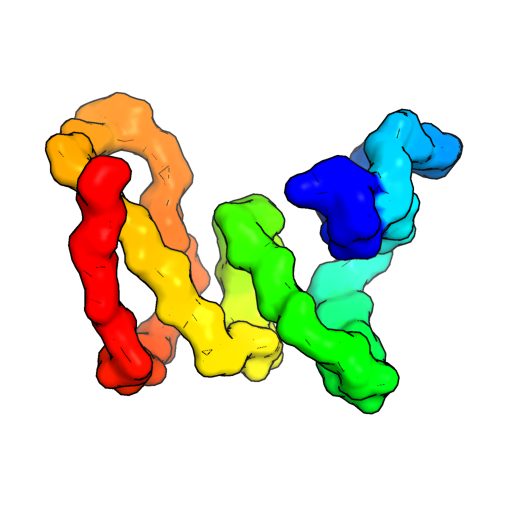83 1.00 89.62 86 TYR A O 1
ATOM 641 N N . PRO A 1 87 ? 4.917 -12.005 0.453 1.00 90.38 87 PRO A N 1
ATOM 642 C CA . PRO A 1 87 ? 4.688 -13.436 0.302 1.00 90.38 87 PRO A CA 1
ATOM 643 C C . PRO A 1 87 ? 4.360 -13.769 -1.158 1.00 90.38 87 PRO A C 1
ATOM 645 O O . PRO A 1 87 ? 3.893 -12.905 -1.907 1.00 90.38 87 PRO A O 1
ATOM 648 N N . ASP A 1 88 ? 4.535 -15.033 -1.533 1.00 92.12 88 ASP A N 1
ATOM 649 C CA . ASP A 1 88 ? 4.020 -15.536 -2.803 1.00 92.12 88 ASP A CA 1
ATOM 650 C C . ASP A 1 88 ? 2.491 -15.459 -2.785 1.00 92.12 88 ASP A C 1
ATOM 652 O O . ASP A 1 88 ? 1.825 -16.059 -1.938 1.00 92.12 88 ASP A O 1
ATOM 656 N N . VAL A 1 89 ? 1.930 -14.686 -3.714 1.00 90.94 89 VAL A N 1
ATOM 657 C CA . VAL A 1 89 ? 0.486 -14.488 -3.852 1.00 90.94 89 VAL A CA 1
ATOM 658 C C . VAL A 1 89 ? 0.077 -14.706 -5.299 1.00 90.94 89 VAL A C 1
ATOM 660 O O . VAL A 1 89 ? 0.651 -14.126 -6.221 1.00 90.94 89 VAL A O 1
ATOM 663 N N . ALA A 1 90 ? -0.938 -15.541 -5.506 1.00 93.12 90 ALA A N 1
ATOM 664 C CA . ALA A 1 90 ? -1.590 -15.652 -6.800 1.00 93.12 90 ALA A CA 1
ATOM 665 C C . ALA A 1 90 ? -2.530 -14.454 -6.984 1.00 93.12 90 ALA A C 1
ATOM 667 O O . ALA A 1 90 ? -3.327 -14.145 -6.098 1.00 93.12 90 ALA A O 1
ATOM 668 N N . LEU A 1 91 ? -2.438 -13.782 -8.130 1.00 94.06 91 LEU A N 1
ATOM 669 C CA . LEU A 1 91 ? -3.305 -12.662 -8.485 1.00 94.06 91 LEU A CA 1
ATOM 670 C C . LEU A 1 91 ? -4.065 -12.985 -9.767 1.00 94.06 91 LEU A C 1
ATOM 672 O O . LEU A 1 91 ? -3.504 -13.539 -10.712 1.00 94.06 91 LEU A O 1
ATOM 676 N N . GLU A 1 92 ? -5.323 -12.566 -9.816 1.00 96.81 92 GLU A N 1
ATOM 677 C CA . GLU A 1 92 ? -6.119 -12.541 -11.037 1.00 96.81 92 GLU A CA 1
ATOM 678 C C . GLU A 1 92 ? -6.115 -11.123 -11.621 1.00 96.81 92 GLU A C 1
ATOM 680 O O . GLU A 1 92 ? -6.336 -10.132 -10.915 1.00 96.81 92 GLU A O 1
ATOM 685 N N . MET A 1 93 ? -5.862 -11.000 -12.926 1.00 97.50 93 MET A N 1
ATOM 686 C CA . MET A 1 93 ? -5.946 -9.708 -13.597 1.00 97.50 93 MET A CA 1
ATOM 687 C C . MET A 1 93 ? -7.411 -9.327 -13.822 1.00 97.50 93 MET A C 1
ATOM 689 O O . MET A 1 93 ? -8.051 -9.802 -14.751 1.00 97.50 93 MET A O 1
ATOM 693 N N . ILE A 1 94 ? -7.904 -8.384 -13.023 1.00 97.56 94 ILE A N 1
ATOM 694 C CA . ILE A 1 94 ? -9.283 -7.875 -13.135 1.00 97.56 94 ILE A CA 1
ATOM 695 C C . ILE A 1 94 ? -9.423 -6.628 -14.029 1.00 97.56 94 ILE A C 1
ATOM 697 O O . ILE A 1 94 ? -10.511 -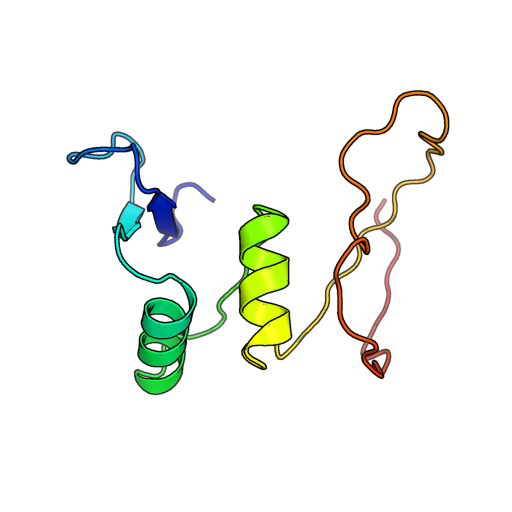6.073 -14.161 1.00 97.56 94 ILE A O 1
ATOM 701 N N . GLY A 1 95 ? -8.327 -6.124 -14.606 1.00 97.06 95 GLY A N 1
ATOM 702 C CA . GLY A 1 95 ? -8.351 -5.004 -15.551 1.00 97.06 95 GLY A CA 1
ATOM 703 C C . GLY A 1 95 ? -6.985 -4.362 -15.785 1.00 97.06 95 GLY A C 1
ATOM 704 O O . GLY A 1 95 ? -6.099 -4.432 -14.935 1.00 97.06 95 GLY A O 1
ATOM 705 N N . HIS A 1 96 ? -6.833 -3.698 -16.930 1.00 97.06 96 HIS A N 1
ATOM 706 C CA . HIS A 1 96 ? -5.637 -2.947 -17.310 1.00 97.06 96 HIS A CA 1
ATOM 707 C C . HIS A 1 96 ? -6.028 -1.719 -18.141 1.00 97.06 96 HIS A C 1
ATOM 709 O O . HIS A 1 96 ? -7.080 -1.702 -18.778 1.00 97.06 96 HIS A O 1
ATOM 715 N N . ARG A 1 97 ? -5.197 -0.675 -18.107 1.00 96.88 97 ARG A N 1
ATOM 716 C CA . ARG A 1 97 ? -5.302 0.486 -18.999 1.00 96.88 97 ARG A CA 1
ATOM 717 C C . ARG A 1 97 ? -3.968 1.212 -19.096 1.00 96.88 97 ARG A C 1
ATOM 719 O O . ARG A 1 97 ? -3.216 1.226 -18.121 1.00 96.88 97 ARG A O 1
ATOM 726 N N . THR A 1 98 ? -3.737 1.863 -20.226 1.00 96.75 98 THR A N 1
ATOM 727 C CA . THR A 1 98 ? -2.648 2.830 -20.399 1.00 96.75 98 THR A CA 1
ATOM 728 C C . THR A 1 98 ? -3.111 4.204 -19.911 1.00 96.75 98 THR A C 1
ATOM 730 O O . THR A 1 98 ? -4.312 4.488 -19.865 1.00 96.75 98 THR A O 1
ATOM 733 N N . PHE A 1 99 ? -2.171 5.019 -19.448 1.00 91.69 99 PHE A N 1
ATOM 734 C CA . PHE A 1 99 ? -2.405 6.419 -19.110 1.00 91.69 99 PHE A CA 1
ATOM 735 C C . PHE A 1 99 ? -1.748 7.263 -20.203 1.00 91.69 99 PHE A C 1
ATOM 737 O O . PHE A 1 99 ? -0.616 6.947 -20.577 1.00 91.69 99 PHE A O 1
ATOM 744 N N . ASP A 1 100 ? -2.467 8.269 -20.698 1.00 85.19 100 ASP A N 1
ATOM 745 C CA . ASP A 1 100 ? -1.943 9.275 -21.631 1.00 85.19 100 ASP A CA 1
ATOM 746 C C . ASP A 1 100 ? -1.127 10.348 -20.893 1.00 85.19 100 ASP A C 1
ATOM 748 O O . ASP A 1 100 ? -1.445 10.618 -19.704 1.00 85.19 100 ASP A O 1
#

Mean predicted aligned error: 4.09 Å

Nearest PDB structures (foldseek):
  2oip-assembly1_B  TM=7.092E-01  e=6.947E-01  Cryptosporidium hominis
  1qzf-assembly1_B  TM=7.089E-01  e=1.438E+00  Cryptosporidium hominis
  3dl6-assembly3_E-2  TM=6.106E-01  e=1.438E+00  Cryptosporidium hominis

Sequence (100 aa):
LTQASKVVFSSSLEEPLTWANSTLVRDDAVEAVRAMKSSGSGLLGTIGSLALCRSLLRAGLVDRFRVVMFPVITGATGGERIYDGYPDVALEMIGHRTFD

Secondary structure (DSSP, 8-state):
-TTS-EEEE-SS--SSPSSTTEEEE-S-HHHHHHHHHHTT---------HHHHHHHHHTT----------S---TTT--S-TTTTPPP------------

Foldseek 3Di:
DQPDAEEAEDCPDDPDDPRHNYDYDPDDLLVVLVVCVVVCPDDDDDPDDLVSVQVCQVSVNDPDDDDDDDPDDCPPPDDDDSCPNHDDDDDDDPDDDDDD